Protein AF-A0A920BPS7-F1 (afdb_monomer_lite)

Foldseek 3Di:
DDQPDDPLVVVLVVQVVVQVPPPPDDPVVQVVCQVVQAVVQQVVQVVCCVVPVDHDPPDGGGDHDDGRNRVSVVCSVVVVVVCVVVSDD

Secondary structure (DSSP, 8-state):
-------HHHHHHHHHHHHGGG----HHHHHHHHHHHHHHHHHHHHHHHHHH----SS-S-------HHHHHHHHHHHHHHHHTTTS--

Sequence (89 aa):
MADTSVDWELARQVATKIGDRNSAVSSYHYATLSPDFERFTAQAEELVAETTGLVSQMGNARGRVADRPMWIDANIDSFQRLLKPLSKN

pLDDT: mean 86.65, std 13.64, range [43.84, 98.56]

Structure (mmCIF, N/CA/C/O backbone):
data_AF-A0A920BPS7-F1
#
_entry.id   AF-A0A920BPS7-F1
#
loop_
_atom_site.group_PDB
_atom_site.id
_atom_site.type_symbol
_atom_site.label_atom_id
_atom_site.label_alt_id
_atom_site.label_comp_id
_atom_site.label_asym_id
_atom_site.label_entity_id
_atom_site.label_seq_id
_atom_site.pdbx_PDB_ins_code
_atom_site.Cartn_x
_atom_site.Cartn_y
_atom_site.Cartn_z
_atom_site.occupancy
_atom_site.B_iso_or_equiv
_atom_site.auth_seq_id
_atom_site.auth_comp_id
_atom_site.auth_asym_id
_atom_site.auth_atom_id
_atom_site.pdbx_PDB_model_num
ATOM 1 N N . MET A 1 1 ? 5.390 7.387 -36.703 1.00 43.84 1 MET A N 1
ATOM 2 C CA . MET A 1 1 ? 5.180 7.709 -35.276 1.00 43.84 1 MET A CA 1
ATOM 3 C C . MET A 1 1 ? 5.776 6.555 -34.498 1.00 43.84 1 MET A C 1
ATOM 5 O O . MET A 1 1 ? 5.434 5.426 -34.821 1.00 43.84 1 MET A O 1
ATOM 9 N N . ALA A 1 2 ? 6.758 6.810 -33.630 1.00 47.06 2 ALA A N 1
ATOM 10 C CA . ALA A 1 2 ? 7.391 5.743 -32.859 1.00 47.06 2 ALA A CA 1
ATOM 11 C C . ALA A 1 2 ? 6.344 5.119 -31.932 1.00 47.06 2 ALA A C 1
ATOM 13 O O . ALA A 1 2 ? 5.577 5.854 -31.311 1.00 47.06 2 ALA A O 1
ATOM 14 N N . ASP A 1 3 ? 6.292 3.792 -31.887 1.00 55.94 3 ASP A N 1
ATOM 15 C CA . ASP A 1 3 ? 5.508 3.079 -30.889 1.00 55.94 3 ASP A CA 1
ATOM 16 C C . ASP A 1 3 ? 6.055 3.460 -29.505 1.00 55.94 3 ASP A C 1
ATOM 18 O O . ASP A 1 3 ? 7.202 3.159 -29.179 1.00 55.94 3 ASP A O 1
ATOM 22 N N . THR A 1 4 ? 5.277 4.220 -28.734 1.00 60.34 4 THR A N 1
ATOM 23 C CA . THR A 1 4 ? 5.617 4.657 -27.371 1.00 60.34 4 THR A CA 1
ATOM 24 C C . THR A 1 4 ? 5.245 3.602 -26.329 1.00 60.34 4 THR A C 1
ATOM 26 O O . THR A 1 4 ? 5.171 3.906 -25.135 1.00 60.34 4 THR A O 1
ATOM 29 N N . SER A 1 5 ? 4.992 2.357 -26.752 1.00 78.00 5 SER A N 1
ATOM 30 C CA . SER A 1 5 ? 4.751 1.254 -25.835 1.00 78.00 5 SER A CA 1
ATOM 31 C C . SER A 1 5 ? 5.990 1.004 -24.964 1.00 78.00 5 SER A C 1
ATOM 33 O O . SER A 1 5 ? 7.105 0.778 -25.426 1.00 78.00 5 SER A O 1
ATOM 35 N N . VAL A 1 6 ? 5.803 1.128 -23.651 1.00 88.00 6 VAL A N 1
ATOM 36 C CA . VAL A 1 6 ? 6.830 0.798 -22.659 1.00 88.00 6 VAL A CA 1
ATOM 37 C C . VAL A 1 6 ? 6.972 -0.723 -22.596 1.00 88.00 6 VAL A C 1
ATOM 39 O O . VAL A 1 6 ? 5.973 -1.421 -22.409 1.00 88.00 6 VAL A O 1
ATOM 42 N N . ASP A 1 7 ? 8.202 -1.233 -22.691 1.00 92.75 7 ASP A N 1
ATOM 43 C CA . ASP A 1 7 ? 8.516 -2.623 -22.344 1.00 92.75 7 ASP A CA 1
ATOM 44 C C . ASP A 1 7 ? 8.502 -2.779 -20.815 1.00 92.75 7 ASP A C 1
ATOM 46 O O . ASP A 1 7 ? 9.455 -2.429 -20.110 1.00 92.75 7 ASP A O 1
ATOM 50 N N . TRP A 1 8 ? 7.374 -3.265 -20.298 1.00 93.38 8 TRP A N 1
ATOM 51 C CA . TRP A 1 8 ? 7.139 -3.398 -18.861 1.00 93.38 8 TRP A CA 1
ATOM 52 C C . TRP A 1 8 ? 7.942 -4.522 -18.210 1.00 93.38 8 TRP A C 1
ATOM 54 O O . TRP A 1 8 ? 8.246 -4.424 -17.023 1.00 93.38 8 TRP A O 1
ATOM 64 N N . GLU A 1 9 ? 8.341 -5.547 -18.963 1.00 94.94 9 GLU A N 1
ATOM 65 C CA . GLU A 1 9 ? 9.184 -6.612 -18.420 1.00 94.94 9 GLU A CA 1
ATOM 66 C C . GLU A 1 9 ? 10.625 -6.119 -18.262 1.00 94.94 9 GLU A C 1
ATOM 68 O O . GLU A 1 9 ? 11.232 -6.302 -17.204 1.00 94.94 9 GLU A O 1
ATOM 73 N N . LEU A 1 10 ? 11.149 -5.385 -19.250 1.00 95.81 10 LEU A N 1
ATOM 74 C CA . LEU A 1 10 ? 12.439 -4.711 -19.110 1.00 95.81 10 LEU A CA 1
ATOM 75 C C . LEU A 1 10 ? 12.412 -3.684 -17.969 1.00 95.81 10 LEU A C 1
ATOM 77 O O . LEU A 1 10 ? 13.350 -3.621 -17.168 1.00 95.81 10 LEU A O 1
ATOM 81 N N . ALA A 1 11 ? 11.334 -2.903 -17.854 1.00 95.25 11 ALA A N 1
ATOM 82 C CA . ALA A 1 11 ? 11.163 -1.951 -16.760 1.00 95.25 11 ALA A CA 1
ATOM 83 C C . ALA A 1 11 ? 11.195 -2.646 -15.388 1.00 95.25 11 ALA A C 1
ATOM 85 O O . ALA A 1 11 ? 11.887 -2.166 -14.486 1.00 95.25 11 ALA A O 1
ATOM 86 N N . ARG A 1 12 ? 10.524 -3.800 -15.245 1.00 96.00 12 ARG A N 1
ATOM 87 C CA . ARG A 1 12 ? 10.558 -4.625 -14.029 1.00 96.00 12 ARG A CA 1
ATOM 88 C C . ARG A 1 12 ? 11.980 -5.047 -13.681 1.00 96.00 12 ARG A C 1
ATOM 90 O O . ARG A 1 12 ? 12.448 -4.785 -12.578 1.00 96.00 12 ARG A O 1
ATOM 97 N N . GLN A 1 13 ? 12.696 -5.632 -14.641 1.00 95.81 13 GLN A N 1
ATOM 98 C CA . GLN A 1 13 ? 14.063 -6.125 -14.444 1.00 95.81 13 GLN A CA 1
ATOM 99 C C . GLN A 1 13 ? 15.032 -5.009 -14.041 1.00 95.81 13 GLN A C 1
ATOM 101 O O . GLN A 1 13 ? 15.857 -5.186 -13.139 1.00 95.81 13 GLN A O 1
ATOM 106 N N . VAL A 1 14 ? 14.930 -3.842 -14.685 1.00 95.81 14 VAL A N 1
ATOM 107 C CA . VAL A 1 14 ? 15.744 -2.667 -14.352 1.00 95.81 14 VAL A CA 1
ATOM 108 C C . VAL A 1 14 ? 15.402 -2.152 -12.955 1.00 95.81 14 VAL A C 1
ATOM 110 O O . VAL A 1 14 ? 16.319 -1.901 -12.169 1.00 95.81 14 VAL A O 1
ATOM 113 N N . ALA A 1 15 ? 14.115 -2.036 -12.619 1.00 94.19 15 ALA A N 1
ATOM 114 C CA . ALA A 1 15 ? 13.668 -1.586 -11.306 1.00 94.19 15 ALA A CA 1
ATOM 115 C C . ALA A 1 15 ? 14.167 -2.515 -10.191 1.00 94.19 15 ALA A C 1
ATOM 117 O O . ALA A 1 15 ? 14.754 -2.026 -9.227 1.00 94.19 15 ALA A O 1
ATOM 118 N N . THR A 1 16 ? 14.024 -3.837 -10.342 1.00 93.25 16 THR A N 1
ATOM 119 C CA . THR A 1 16 ? 14.500 -4.824 -9.358 1.00 93.25 16 THR A CA 1
ATOM 120 C C . THR A 1 16 ? 16.014 -4.731 -9.196 1.00 93.25 16 THR A C 1
ATOM 122 O O . THR A 1 16 ? 16.519 -4.541 -8.090 1.00 93.25 16 THR A O 1
ATOM 125 N N . LYS A 1 17 ? 16.756 -4.718 -10.312 1.00 91.69 17 LYS A N 1
ATOM 126 C CA . LYS A 1 17 ? 18.222 -4.607 -10.295 1.00 91.69 17 LYS A CA 1
ATOM 127 C C . LYS A 1 17 ? 18.718 -3.319 -9.643 1.00 91.69 17 LYS A C 1
ATOM 129 O O . LYS A 1 17 ? 19.819 -3.310 -9.100 1.00 91.69 17 LYS A O 1
ATOM 134 N N . ILE A 1 18 ? 17.987 -2.211 -9.754 1.00 91.62 18 ILE A N 1
ATOM 135 C CA . ILE A 1 18 ? 18.343 -0.949 -9.091 1.00 91.62 18 ILE A CA 1
ATOM 136 C C . ILE A 1 18 ? 17.931 -0.983 -7.616 1.00 91.62 18 ILE A C 1
ATOM 138 O O . ILE A 1 18 ? 18.717 -0.564 -6.766 1.00 91.62 18 ILE A O 1
ATOM 142 N N . GLY A 1 19 ? 16.745 -1.510 -7.307 1.00 85.88 19 GLY A N 1
ATOM 143 C CA . GLY A 1 19 ? 16.223 -1.635 -5.948 1.00 85.88 19 GLY A CA 1
ATOM 144 C C . GLY A 1 19 ? 17.119 -2.477 -5.038 1.00 85.88 19 GLY A C 1
ATOM 145 O O . GLY A 1 19 ? 17.347 -2.109 -3.882 1.00 85.88 19 GLY A O 1
ATOM 146 N N . ASP A 1 20 ? 17.711 -3.540 -5.572 1.00 81.69 20 ASP A N 1
ATOM 147 C CA . ASP A 1 20 ? 18.507 -4.487 -4.785 1.00 81.69 20 ASP A CA 1
ATOM 148 C C . ASP A 1 20 ? 19.913 -3.994 -4.434 1.00 81.69 20 ASP A C 1
ATOM 150 O O . ASP A 1 20 ? 20.493 -4.455 -3.450 1.00 81.69 20 ASP A O 1
ATOM 154 N N . ARG A 1 21 ? 20.453 -3.013 -5.174 1.00 76.31 21 ARG A N 1
ATOM 155 C CA . ARG A 1 21 ? 21.844 -2.528 -5.020 1.00 76.31 21 ARG A CA 1
ATOM 156 C C . ARG A 1 21 ? 22.184 -2.005 -3.624 1.00 76.31 21 ARG A C 1
ATOM 158 O O . ARG A 1 21 ? 23.358 -1.964 -3.283 1.00 76.31 21 ARG A O 1
ATOM 165 N N . ASN A 1 22 ? 21.182 -1.620 -2.833 1.00 63.91 22 ASN A N 1
ATOM 166 C CA . ASN A 1 22 ? 21.340 -1.089 -1.476 1.00 63.91 22 ASN A CA 1
ATOM 167 C C . ASN A 1 22 ? 20.466 -1.841 -0.453 1.00 63.91 22 ASN A C 1
ATOM 169 O O . ASN A 1 22 ? 19.934 -1.229 0.481 1.00 63.91 22 ASN A O 1
ATOM 173 N N . SER A 1 23 ? 20.222 -3.142 -0.646 1.00 63.47 23 SER A N 1
ATOM 174 C CA . SER A 1 23 ? 19.476 -3.950 0.327 1.00 63.47 23 SER A CA 1
ATOM 175 C C . SER A 1 23 ? 20.356 -4.282 1.546 1.00 63.47 23 SER A C 1
ATOM 177 O O . SER A 1 23 ? 20.980 -5.327 1.654 1.00 63.47 23 SER A O 1
ATOM 179 N N . ALA A 1 24 ? 20.433 -3.345 2.493 1.00 59.25 24 ALA A N 1
ATOM 180 C CA . ALA A 1 24 ? 21.074 -3.569 3.794 1.00 59.25 24 ALA A CA 1
ATOM 181 C C . ALA A 1 24 ? 20.112 -4.186 4.832 1.00 59.25 24 ALA A C 1
ATOM 183 O O . ALA A 1 24 ? 20.485 -4.388 5.986 1.00 59.25 24 ALA A O 1
ATOM 184 N N . VAL A 1 25 ? 18.856 -4.448 4.455 1.00 59.56 25 VAL A N 1
ATOM 185 C CA . VAL A 1 25 ? 17.830 -4.933 5.383 1.00 59.56 25 VAL A CA 1
ATOM 186 C C . VAL A 1 25 ? 17.892 -6.455 5.438 1.00 59.56 25 VAL A C 1
ATOM 188 O O . VAL A 1 25 ? 17.504 -7.139 4.496 1.00 59.56 25 VAL A O 1
ATOM 191 N N . SER A 1 26 ? 18.407 -6.979 6.551 1.00 60.47 26 SER A N 1
ATOM 192 C CA . SER A 1 26 ? 18.418 -8.414 6.840 1.00 60.47 26 SER A CA 1
ATOM 193 C C . SER A 1 26 ? 16.995 -8.978 6.875 1.00 60.47 26 SER A C 1
ATOM 195 O O . SER A 1 26 ? 16.102 -8.382 7.482 1.00 60.47 26 SER A O 1
ATOM 197 N N . SER A 1 27 ? 16.801 -10.166 6.297 1.00 62.06 27 SER A N 1
ATOM 198 C CA . SER A 1 27 ? 15.556 -10.950 6.360 1.00 62.06 27 SER A CA 1
ATOM 199 C C . SER A 1 27 ? 15.046 -11.158 7.794 1.00 62.06 27 SER A C 1
ATOM 201 O O . SER A 1 27 ? 13.842 -11.276 8.017 1.00 62.06 27 SER A O 1
ATOM 203 N N . TYR A 1 28 ? 15.946 -11.119 8.780 1.00 57.00 28 TYR A N 1
ATOM 204 C CA . TYR A 1 28 ? 15.622 -11.153 10.204 1.00 57.00 28 TYR A CA 1
ATOM 205 C C . TYR A 1 28 ? 14.686 -10.011 10.643 1.00 57.00 28 TYR A C 1
ATOM 207 O O . TYR A 1 28 ? 13.761 -10.244 11.416 1.00 57.00 28 TYR A O 1
ATOM 215 N N . HIS A 1 29 ? 14.858 -8.798 10.104 1.00 68.19 29 HIS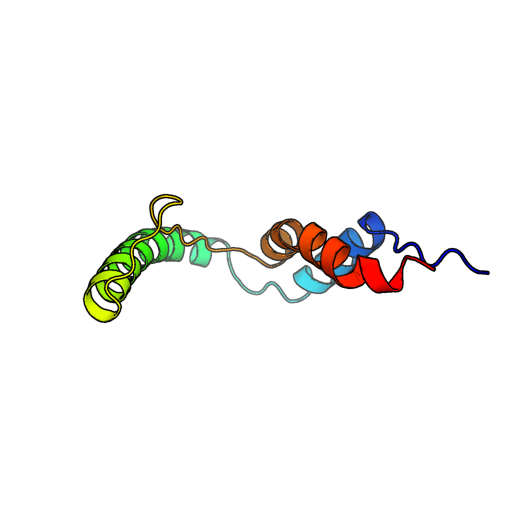 A N 1
ATOM 216 C CA . HIS A 1 29 ? 13.997 -7.655 10.437 1.00 68.19 29 HIS A CA 1
ATOM 217 C C . HIS A 1 29 ? 12.569 -7.813 9.901 1.00 68.19 29 HIS A C 1
ATOM 219 O O . HIS A 1 29 ? 11.624 -7.298 10.492 1.00 68.19 29 HIS A O 1
ATOM 225 N N . TYR A 1 30 ? 12.391 -8.545 8.801 1.00 70.00 30 TYR A N 1
ATOM 226 C CA . TYR A 1 30 ? 11.072 -8.789 8.220 1.00 70.00 30 TYR A CA 1
ATOM 227 C C . TYR A 1 30 ? 10.219 -9.682 9.130 1.00 70.00 30 TYR A C 1
ATOM 229 O O . TYR A 1 30 ? 9.065 -9.365 9.420 1.00 70.00 30 TYR A O 1
ATOM 237 N N . ALA A 1 31 ? 10.805 -10.780 9.621 1.00 74.12 31 ALA A N 1
ATOM 238 C CA . ALA A 1 31 ? 10.114 -11.740 10.478 1.00 74.12 31 ALA A CA 1
ATOM 239 C C . ALA A 1 31 ? 9.653 -11.112 11.802 1.00 74.12 31 ALA A C 1
ATOM 241 O O . ALA A 1 31 ? 8.583 -11.451 12.299 1.00 74.12 31 ALA A O 1
ATOM 242 N N . THR A 1 32 ? 10.423 -10.165 12.342 1.00 82.19 32 THR A N 1
ATOM 243 C CA . THR A 1 32 ? 10.042 -9.440 13.560 1.00 82.19 32 THR A CA 1
ATOM 244 C C . THR A 1 32 ? 8.950 -8.398 13.322 1.00 82.19 32 THR A C 1
ATOM 246 O O . THR A 1 32 ? 8.165 -8.147 14.225 1.00 82.19 32 THR A O 1
ATOM 249 N N . LEU A 1 33 ? 8.872 -7.803 12.125 1.00 87.94 33 LEU A N 1
ATOM 250 C CA . LEU A 1 33 ? 7.892 -6.752 11.821 1.00 87.94 33 LEU A CA 1
ATOM 251 C C . LEU A 1 33 ? 6.521 -7.301 11.416 1.00 87.94 33 LEU A C 1
ATOM 253 O O . LEU A 1 33 ? 5.514 -6.634 11.633 1.00 87.94 33 LEU A O 1
ATOM 257 N N . SER A 1 34 ? 6.452 -8.497 10.826 1.00 89.06 34 SER A N 1
ATOM 258 C CA . SER A 1 34 ? 5.177 -9.043 10.339 1.00 89.06 34 SER A CA 1
ATOM 259 C C . SER A 1 34 ? 4.097 -9.165 11.432 1.00 89.06 34 SER A C 1
ATOM 261 O O . SER A 1 34 ? 2.974 -8.732 11.165 1.00 89.06 34 SER A O 1
ATOM 263 N N . PRO A 1 35 ? 4.387 -9.680 12.647 1.00 91.12 35 PRO A N 1
ATOM 264 C CA . PRO A 1 35 ? 3.392 -9.745 13.723 1.00 91.12 35 PRO A CA 1
ATOM 265 C C . PRO A 1 35 ? 2.926 -8.362 14.194 1.00 91.12 35 PRO A C 1
ATOM 267 O O . PRO A 1 35 ? 1.744 -8.165 14.474 1.00 91.12 35 PRO A O 1
ATOM 270 N N . ASP A 1 36 ? 3.836 -7.384 14.238 1.00 93.12 36 ASP A N 1
ATOM 271 C CA . ASP A 1 36 ? 3.499 -6.008 14.609 1.00 93.12 36 ASP A CA 1
ATOM 272 C C . ASP A 1 36 ? 2.571 -5.369 13.571 1.00 93.12 36 ASP A C 1
ATOM 274 O O . ASP A 1 36 ? 1.590 -4.722 13.934 1.00 93.12 36 ASP A O 1
ATOM 278 N N . PHE A 1 37 ? 2.823 -5.588 12.277 1.00 93.56 37 PHE A N 1
ATOM 279 C CA . PHE A 1 37 ? 1.940 -5.106 11.214 1.00 93.56 37 PHE A CA 1
ATOM 280 C C . PHE A 1 37 ? 0.553 -5.744 11.279 1.00 93.56 37 PHE A C 1
ATOM 282 O O . PHE A 1 37 ? -0.433 -5.040 11.070 1.00 93.56 37 PHE A O 1
ATOM 289 N N . GLU A 1 38 ? 0.448 -7.036 11.586 1.00 92.62 38 GLU A N 1
ATOM 290 C CA . GLU A 1 38 ? -0.847 -7.695 11.779 1.00 92.62 38 GLU A CA 1
ATOM 291 C C . GLU A 1 38 ? -1.620 -7.059 12.942 1.00 92.62 38 GLU A C 1
ATOM 293 O O . GLU A 1 38 ? -2.751 -6.602 12.761 1.00 92.62 38 GLU A O 1
ATOM 298 N N . ARG A 1 39 ? -0.975 -6.932 14.108 1.00 94.38 39 ARG A N 1
ATOM 299 C CA . ARG A 1 39 ? -1.580 -6.349 15.311 1.00 94.38 39 ARG A CA 1
ATOM 300 C C . ARG A 1 39 ? -1.994 -4.894 15.108 1.00 94.38 39 ARG A C 1
ATOM 302 O O . ARG A 1 39 ? -3.132 -4.524 15.393 1.00 94.38 39 ARG A O 1
ATOM 309 N N . PHE A 1 40 ? -1.069 -4.052 14.658 1.00 96.56 40 PHE A N 1
ATOM 310 C CA . PHE A 1 40 ? -1.305 -2.613 14.601 1.00 96.56 40 PHE A CA 1
ATOM 311 C C . PHE A 1 40 ? -2.180 -2.203 13.419 1.00 96.56 40 PHE A C 1
ATOM 313 O O . PHE A 1 40 ? -2.843 -1.175 13.513 1.00 96.56 40 PHE A O 1
ATOM 320 N N . THR A 1 41 ? -2.263 -3.002 12.347 1.00 96.94 41 THR A N 1
ATOM 321 C CA . THR A 1 41 ? -3.234 -2.731 11.274 1.00 96.94 41 THR A CA 1
ATOM 322 C C . THR A 1 41 ? -4.668 -2.930 11.761 1.00 96.94 41 THR A C 1
ATOM 324 O O . THR A 1 41 ? -5.509 -2.079 11.490 1.00 96.94 41 THR A O 1
ATOM 327 N N . ALA A 1 42 ? -4.940 -4.004 12.511 1.00 96.31 42 ALA A N 1
ATOM 328 C CA . ALA A 1 42 ? -6.266 -4.236 13.083 1.00 96.31 42 ALA A CA 1
ATOM 329 C C . ALA A 1 42 ? -6.655 -3.118 14.066 1.00 96.31 42 ALA A C 1
ATOM 331 O O . ALA A 1 42 ? -7.731 -2.539 13.958 1.00 96.31 42 ALA A O 1
ATOM 332 N N . GLN A 1 43 ? -5.731 -2.737 14.956 1.00 97.88 43 GLN A N 1
ATOM 333 C CA . GLN A 1 43 ? -5.956 -1.628 15.887 1.00 97.88 43 GLN A CA 1
ATOM 334 C C . GLN A 1 43 ? -6.194 -0.295 15.156 1.00 97.88 43 GLN A C 1
ATOM 336 O O . GLN A 1 43 ? -7.051 0.491 15.552 1.00 97.88 43 GLN A O 1
ATOM 341 N N . ALA A 1 44 ? -5.441 -0.018 14.089 1.00 97.81 44 ALA A N 1
ATOM 342 C CA . ALA A 1 44 ? -5.626 1.197 13.304 1.00 97.81 44 ALA A CA 1
ATOM 343 C C . ALA A 1 44 ? -6.988 1.224 12.595 1.00 97.81 44 ALA A C 1
ATOM 345 O O . ALA A 1 44 ? -7.612 2.280 12.544 1.00 97.81 44 ALA A O 1
ATOM 346 N N . GLU A 1 45 ? -7.463 0.089 12.075 1.00 97.75 45 GLU A N 1
ATOM 347 C CA . GLU A 1 45 ? -8.791 -0.015 11.461 1.00 97.75 45 GLU A CA 1
ATOM 348 C C . GLU A 1 45 ? -9.905 0.338 12.457 1.00 97.75 45 GLU A C 1
ATOM 350 O O . GLU A 1 45 ? -10.766 1.156 12.132 1.00 97.75 45 GLU A 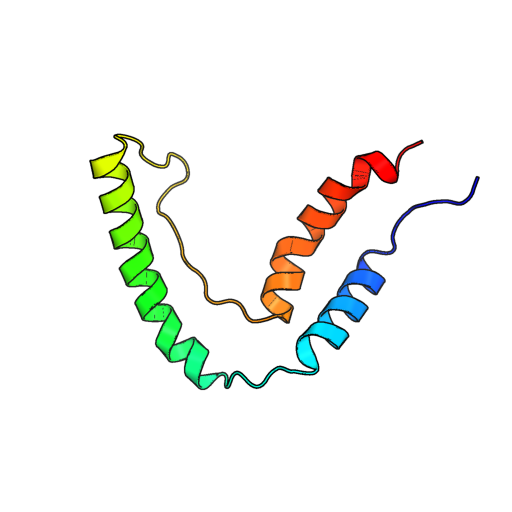O 1
ATOM 355 N N . GLU A 1 46 ? -9.844 -0.195 13.682 1.00 97.62 46 GLU A N 1
ATOM 356 C CA . GLU A 1 46 ? -10.796 0.129 14.754 1.00 97.62 46 GLU A CA 1
ATOM 357 C C . GLU A 1 46 ? -10.779 1.625 15.094 1.00 97.62 46 GLU A C 1
ATOM 359 O O . GLU A 1 46 ? -11.820 2.281 15.071 1.00 97.62 46 GLU A O 1
ATOM 364 N N . LEU A 1 47 ? -9.593 2.199 15.316 1.00 98.50 47 LEU A N 1
ATOM 365 C CA . LEU A 1 47 ? -9.449 3.618 15.658 1.00 98.50 47 LEU A CA 1
ATOM 366 C C . LEU A 1 47 ? -9.944 4.548 14.541 1.00 98.50 47 LEU A C 1
ATOM 368 O O . LEU A 1 47 ? -10.556 5.587 14.810 1.00 98.50 47 LEU A O 1
ATOM 372 N N . VAL A 1 48 ? -9.692 4.192 13.277 1.00 97.94 48 VAL A N 1
ATOM 373 C CA . VAL A 1 48 ? -10.202 4.941 12.121 1.00 97.94 48 VAL A CA 1
ATOM 374 C C . VAL A 1 48 ? -11.725 4.865 12.077 1.00 97.94 48 VAL A C 1
ATOM 376 O O . VAL A 1 48 ? -12.365 5.898 11.866 1.00 97.94 48 VAL A O 1
ATOM 379 N N . ALA A 1 49 ? -12.312 3.693 12.315 1.00 98.00 49 ALA A N 1
ATOM 380 C CA . ALA A 1 49 ? -13.760 3.526 12.337 1.00 98.00 49 ALA A CA 1
ATOM 381 C C . ALA A 1 49 ? -14.417 4.328 13.467 1.00 98.00 49 ALA A C 1
ATOM 383 O O . ALA A 1 49 ? -15.382 5.048 13.216 1.00 98.00 49 ALA A O 1
ATOM 384 N N . GLU A 1 50 ? -13.865 4.284 14.680 1.00 98.44 50 GLU A N 1
ATOM 385 C CA . GLU A 1 50 ? -14.353 5.067 15.823 1.00 98.44 50 GLU A CA 1
ATOM 3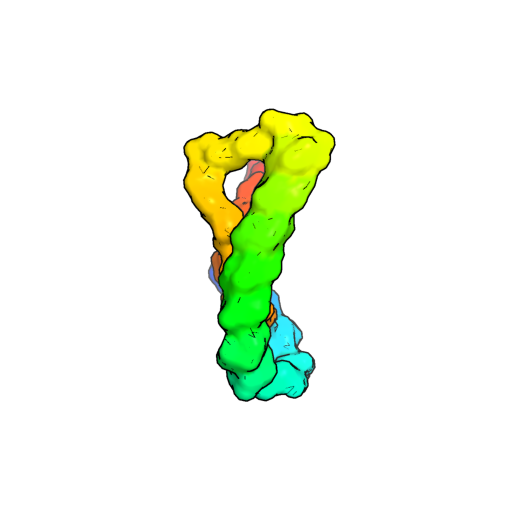86 C C . GLU A 1 50 ? -14.290 6.575 15.557 1.00 98.44 50 GLU A C 1
ATOM 388 O O . GLU A 1 50 ? -15.226 7.310 15.869 1.00 98.44 50 GLU A O 1
ATOM 393 N N . THR A 1 51 ? -13.201 7.039 14.941 1.00 98.56 51 THR A N 1
ATOM 394 C CA . THR A 1 51 ? -12.975 8.470 14.695 1.00 98.56 51 THR A CA 1
ATOM 395 C C . THR A 1 51 ? -13.822 9.003 13.541 1.00 98.56 51 THR A C 1
ATOM 397 O O . THR A 1 51 ? -14.304 10.133 13.589 1.00 98.56 51 THR A O 1
ATOM 400 N N . THR A 1 52 ? -13.967 8.223 12.468 1.00 98.12 52 THR A N 1
ATOM 401 C CA . THR A 1 52 ? -14.579 8.692 11.212 1.00 98.12 52 THR A CA 1
ATOM 402 C C . THR A 1 52 ? -16.022 8.232 11.027 1.00 98.12 52 THR A C 1
ATOM 404 O O . THR A 1 52 ? -16.732 8.785 10.189 1.00 98.12 52 THR A O 1
ATOM 407 N N . GLY A 1 53 ? -16.456 7.207 11.763 1.00 97.94 53 GLY A N 1
ATOM 408 C CA . GLY A 1 53 ? -17.708 6.491 11.517 1.00 97.94 53 GLY A CA 1
ATOM 409 C C . GLY A 1 53 ? -17.702 5.646 10.235 1.00 97.94 53 GLY A C 1
ATOM 410 O O . GLY A 1 53 ? -18.747 5.117 9.857 1.00 97.94 53 GLY A O 1
ATOM 411 N N . LEU A 1 54 ? -16.564 5.528 9.539 1.00 97.19 54 LEU A N 1
ATOM 412 C CA . LEU A 1 54 ? -16.440 4.783 8.287 1.00 97.19 54 LEU A CA 1
ATOM 413 C C . LEU A 1 54 ? -15.888 3.380 8.540 1.00 97.19 54 LEU A C 1
ATOM 415 O O . LEU A 1 54 ? -14.865 3.215 9.198 1.00 97.19 54 LEU A O 1
ATOM 419 N N . VAL A 1 55 ? -16.528 2.373 7.943 1.00 95.94 55 VAL A N 1
ATOM 420 C CA . VAL A 1 55 ? -16.077 0.974 7.977 1.00 95.94 55 VAL A CA 1
ATOM 421 C C . VAL A 1 55 ? -15.831 0.447 6.567 1.00 95.94 55 VAL A C 1
ATOM 423 O O . VAL A 1 55 ? -16.581 0.752 5.632 1.00 95.94 55 VAL A O 1
ATOM 426 N N . SER A 1 56 ? -14.772 -0.348 6.406 1.00 93.44 56 SER A N 1
ATOM 427 C CA . SER A 1 56 ? -14.437 -0.986 5.132 1.00 93.44 56 SER A CA 1
ATOM 428 C C . SER A 1 56 ? -15.522 -1.984 4.721 1.00 93.44 56 SER A C 1
ATOM 430 O O . SER A 1 56 ? -15.882 -2.879 5.480 1.00 93.44 56 SER A O 1
ATOM 432 N N . GLN A 1 57 ? -15.999 -1.879 3.480 1.00 95.69 57 GLN A N 1
ATOM 433 C CA . GLN A 1 57 ? -16.872 -2.890 2.860 1.00 95.69 57 GLN A CA 1
ATOM 434 C C . GLN A 1 57 ? -16.074 -3.993 2.144 1.00 95.69 57 GLN A C 1
ATOM 436 O O . GLN A 1 57 ? -16.646 -4.955 1.641 1.00 95.69 57 GLN A O 1
ATOM 441 N N . MET A 1 58 ? -14.745 -3.861 2.089 1.00 93.31 58 MET A N 1
ATOM 442 C CA . MET A 1 58 ? -13.842 -4.777 1.381 1.00 93.31 58 MET A CA 1
ATOM 443 C C . MET A 1 58 ? -13.193 -5.808 2.321 1.00 93.31 58 MET A C 1
ATOM 445 O O . MET A 1 58 ? -12.257 -6.509 1.931 1.00 93.31 58 MET A O 1
ATOM 449 N N . GLY A 1 59 ? -13.702 -5.904 3.554 1.00 92.81 59 GLY A N 1
ATOM 450 C CA . GLY A 1 59 ? -13.138 -6.700 4.641 1.00 92.81 59 GLY A CA 1
ATOM 451 C C . GLY A 1 59 ? -12.020 -5.977 5.392 1.00 92.81 59 GLY A C 1
ATOM 452 O O . GLY A 1 59 ? -11.714 -4.817 5.100 1.00 92.81 59 GLY A O 1
ATOM 453 N N . ASN A 1 60 ? -11.430 -6.696 6.347 1.00 94.44 60 ASN A N 1
ATOM 454 C CA . ASN A 1 60 ? -10.447 -6.159 7.285 1.00 94.44 60 ASN A CA 1
ATOM 455 C C . ASN A 1 60 ? -9.190 -5.638 6.580 1.00 94.44 60 ASN A C 1
ATOM 457 O O . ASN A 1 60 ? -8.709 -6.223 5.596 1.00 94.44 60 ASN A O 1
ATOM 461 N N . ALA A 1 61 ? -8.613 -4.588 7.149 1.00 94.81 61 ALA A N 1
ATOM 462 C CA . ALA A 1 61 ? -7.340 -4.034 6.738 1.00 94.81 61 ALA A CA 1
ATOM 463 C C . ALA A 1 61 ? -6.209 -5.057 6.939 1.00 94.81 61 ALA A C 1
ATOM 465 O O . ALA A 1 61 ? -6.155 -5.798 7.921 1.00 94.81 61 ALA A O 1
ATOM 466 N N . ARG A 1 62 ? -5.279 -5.109 5.978 1.00 92.75 62 ARG A N 1
ATOM 467 C CA . ARG A 1 62 ? -4.130 -6.025 6.007 1.00 92.75 62 ARG A CA 1
ATOM 468 C C . ARG A 1 62 ? -2.842 -5.272 5.719 1.00 92.75 62 ARG A C 1
ATOM 470 O O . ARG A 1 62 ? -2.610 -4.854 4.585 1.00 92.75 62 ARG A O 1
ATOM 477 N N . GLY A 1 63 ? -1.994 -5.150 6.732 1.00 91.12 63 GLY A N 1
ATOM 478 C CA . GLY A 1 63 ? -0.626 -4.679 6.582 1.00 91.12 63 GLY A CA 1
ATOM 479 C C . GLY A 1 63 ? 0.258 -5.789 6.024 1.00 91.12 63 GLY A C 1
ATOM 480 O O . GLY A 1 63 ? 0.102 -6.957 6.374 1.00 91.12 63 GLY A O 1
ATOM 481 N N . ARG A 1 64 ? 1.192 -5.435 5.142 1.00 88.12 64 ARG A N 1
ATOM 482 C CA . ARG A 1 64 ? 2.256 -6.335 4.690 1.00 88.12 64 ARG A CA 1
ATOM 483 C C . ARG A 1 64 ? 3.577 -5.598 4.766 1.00 88.12 64 ARG A C 1
ATOM 485 O O . ARG A 1 64 ? 3.668 -4.449 4.339 1.00 88.12 64 ARG A O 1
ATOM 492 N N . VAL A 1 65 ? 4.596 -6.279 5.265 1.00 88.75 65 VAL A N 1
ATOM 493 C CA . VAL A 1 65 ? 5.975 -5.840 5.080 1.00 88.75 65 VAL A CA 1
ATOM 494 C C . VAL A 1 65 ? 6.358 -6.222 3.648 1.00 88.75 65 VAL A C 1
ATOM 496 O O . VAL A 1 65 ? 5.991 -7.293 3.175 1.00 88.75 65 VAL A O 1
ATOM 499 N N . ALA A 1 66 ? 7.029 -5.341 2.916 1.00 86.81 66 ALA A N 1
ATOM 500 C CA . ALA A 1 66 ? 7.495 -5.624 1.563 1.00 86.81 66 ALA A CA 1
ATOM 501 C C . ALA A 1 66 ? 8.929 -5.127 1.427 1.00 86.81 66 ALA A C 1
ATOM 503 O O . ALA A 1 66 ? 9.238 -4.001 1.825 1.00 86.81 66 ALA A O 1
ATOM 504 N N . ASP A 1 67 ? 9.800 -5.966 0.876 1.00 85.44 67 ASP A N 1
ATOM 505 C CA . ASP A 1 67 ? 11.094 -5.503 0.396 1.00 85.44 67 ASP A CA 1
ATOM 506 C C . ASP A 1 67 ? 10.936 -4.774 -0.952 1.00 85.44 67 ASP A C 1
ATOM 508 O O . ASP A 1 67 ? 9.829 -4.560 -1.461 1.00 85.44 67 ASP A O 1
ATOM 512 N N . ARG A 1 68 ? 12.057 -4.329 -1.524 1.00 88.19 68 ARG A N 1
ATOM 513 C CA . ARG A 1 68 ? 12.036 -3.567 -2.776 1.00 88.19 68 ARG A CA 1
ATOM 514 C C . ARG A 1 68 ? 11.524 -4.400 -3.959 1.00 88.19 68 ARG A C 1
ATOM 516 O O . ARG A 1 68 ? 10.629 -3.894 -4.636 1.00 88.19 68 ARG A O 1
ATOM 523 N N . PRO A 1 69 ? 12.008 -5.631 -4.209 1.00 89.75 69 PRO A N 1
ATOM 524 C CA . PRO A 1 69 ? 11.434 -6.500 -5.237 1.00 89.75 69 PRO A CA 1
ATOM 525 C C . PRO A 1 69 ? 9.930 -6.730 -5.074 1.00 89.75 69 PRO A C 1
ATOM 527 O O . PRO A 1 69 ? 9.177 -6.503 -6.018 1.00 89.75 69 PRO A O 1
ATOM 530 N N . MET A 1 70 ? 9.475 -7.085 -3.868 1.00 90.06 70 MET A N 1
ATOM 531 C CA . MET A 1 70 ? 8.055 -7.305 -3.587 1.00 90.06 70 MET A CA 1
ATOM 532 C C . MET A 1 70 ? 7.222 -6.054 -3.867 1.00 90.06 70 MET A C 1
ATOM 534 O O . MET A 1 70 ? 6.132 -6.147 -4.431 1.00 90.06 70 MET A O 1
ATOM 538 N N . TRP A 1 71 ? 7.719 -4.873 -3.486 1.00 91.44 71 TRP A N 1
ATOM 539 C CA . TRP A 1 71 ? 7.029 -3.614 -3.752 1.00 91.44 71 TRP A CA 1
ATOM 540 C C . TRP A 1 71 ? 6.940 -3.313 -5.253 1.0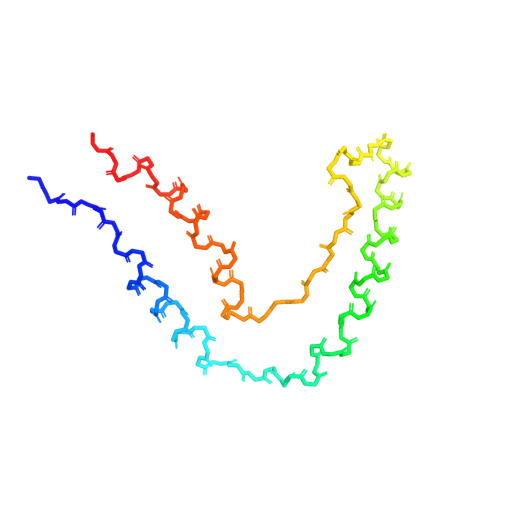0 91.44 71 TRP A C 1
ATOM 542 O O . TRP A 1 71 ? 5.896 -2.855 -5.716 1.00 91.44 71 TRP A O 1
ATOM 552 N N . ILE A 1 72 ? 8.000 -3.591 -6.018 1.00 94.62 72 ILE A N 1
ATOM 553 C CA . ILE A 1 72 ? 8.016 -3.414 -7.477 1.00 94.62 72 ILE A CA 1
ATOM 554 C C . ILE A 1 72 ? 6.960 -4.310 -8.126 1.00 94.62 72 ILE A C 1
ATOM 556 O O . ILE A 1 72 ? 6.106 -3.804 -8.856 1.00 94.62 72 ILE A O 1
ATOM 560 N N . ASP A 1 73 ? 6.966 -5.605 -7.810 1.00 93.81 73 ASP A N 1
ATOM 561 C CA . ASP A 1 73 ? 6.011 -6.563 -8.376 1.00 93.81 73 ASP A CA 1
ATOM 562 C C . ASP A 1 73 ? 4.561 -6.211 -7.994 1.00 93.81 73 ASP A C 1
ATOM 564 O O . ASP A 1 73 ? 3.657 -6.309 -8.821 1.00 93.81 73 ASP A O 1
ATOM 568 N N . ALA A 1 74 ? 4.325 -5.717 -6.772 1.00 94.50 74 ALA A N 1
ATOM 569 C CA . ALA A 1 74 ? 2.993 -5.305 -6.326 1.00 94.50 74 ALA A CA 1
ATOM 570 C C . ALA A 1 74 ? 2.456 -4.040 -7.026 1.00 94.50 74 ALA A C 1
ATOM 572 O O . ALA A 1 74 ? 1.244 -3.816 -7.024 1.00 94.50 74 ALA A O 1
ATOM 573 N N . ASN A 1 75 ? 3.326 -3.194 -7.593 1.00 95.38 75 ASN A N 1
ATOM 574 C CA . ASN A 1 75 ? 2.941 -1.875 -8.108 1.00 95.38 75 ASN A CA 1
ATOM 575 C C . ASN A 1 75 ? 3.121 -1.700 -9.619 1.00 95.38 75 ASN A C 1
ATOM 577 O O . ASN A 1 75 ? 2.595 -0.729 -10.166 1.00 95.38 75 ASN A O 1
ATOM 581 N N . ILE A 1 76 ? 3.829 -2.592 -10.317 1.00 95.31 76 ILE A N 1
ATOM 582 C CA . ILE A 1 76 ? 4.178 -2.376 -11.729 1.00 95.31 76 ILE A CA 1
ATOM 583 C C . ILE A 1 76 ? 2.957 -2.224 -12.647 1.00 95.31 76 ILE A C 1
ATOM 585 O O . ILE A 1 76 ? 2.912 -1.310 -13.472 1.00 95.31 76 ILE A O 1
ATOM 589 N N . ASP A 1 77 ? 1.907 -3.008 -12.414 1.00 95.25 77 ASP A N 1
ATOM 590 C CA . ASP A 1 77 ? 0.631 -2.880 -13.121 1.00 95.25 77 ASP A CA 1
ATOM 591 C C . ASP A 1 77 ? -0.028 -1.510 -12.900 1.00 95.25 77 ASP A C 1
ATOM 593 O O . ASP A 1 77 ? -0.672 -0.962 -13.798 1.00 95.25 77 ASP A O 1
ATOM 597 N N . SER A 1 78 ? 0.112 -0.938 -11.702 1.00 95.50 78 SER A N 1
ATOM 598 C CA . SER A 1 78 ? -0.418 0.390 -11.384 1.00 95.50 78 SER A CA 1
ATOM 599 C C . SER A 1 78 ? 0.326 1.472 -12.162 1.00 95.50 78 SER A C 1
ATOM 601 O O . SER A 1 78 ? -0.318 2.367 -12.709 1.00 95.50 78 SER A O 1
ATOM 603 N N . PHE A 1 79 ? 1.652 1.361 -12.297 1.00 93.75 79 PHE A N 1
ATOM 604 C CA . PHE A 1 79 ? 2.436 2.255 -13.154 1.00 93.75 79 PHE A CA 1
ATOM 605 C C . PHE A 1 79 ? 2.037 2.120 -14.626 1.00 93.75 79 PHE A C 1
ATOM 607 O O . PHE A 1 79 ? 1.848 3.133 -15.300 1.00 93.75 79 PHE A O 1
ATOM 614 N N . GLN A 1 80 ? 1.806 0.897 -15.110 1.00 92.69 80 GLN A N 1
ATOM 615 C CA . GLN A 1 80 ? 1.301 0.675 -16.465 1.00 92.69 80 GLN A CA 1
ATOM 616 C C . GLN A 1 80 ? -0.048 1.353 -16.702 1.00 92.69 80 GLN A C 1
ATOM 618 O O . GLN A 1 80 ? -0.244 2.020 -17.721 1.00 92.69 80 GLN A O 1
ATOM 623 N N . ARG A 1 81 ? -0.982 1.219 -15.757 1.00 93.06 81 ARG A N 1
ATOM 624 C CA . ARG A 1 81 ? -2.296 1.873 -15.834 1.00 93.06 81 ARG A CA 1
ATOM 625 C C . ARG A 1 81 ? -2.169 3.394 -15.790 1.00 93.06 81 ARG A C 1
ATOM 627 O O . ARG A 1 81 ? -2.846 4.063 -16.566 1.00 93.06 81 ARG A O 1
ATOM 634 N N . LEU A 1 82 ? -1.294 3.920 -14.932 1.00 93.56 82 LEU A N 1
ATOM 635 C CA . LEU A 1 82 ? -1.060 5.355 -14.773 1.00 93.56 82 LEU A CA 1
ATOM 636 C C . LEU A 1 82 ? -0.483 5.994 -16.042 1.00 93.56 82 LEU A C 1
ATOM 638 O O . LEU A 1 82 ? -0.908 7.083 -16.414 1.00 93.56 82 LEU A O 1
ATOM 642 N N . LEU A 1 83 ? 0.448 5.319 -16.723 1.00 91.12 83 LEU A N 1
ATOM 643 C CA . LEU A 1 83 ? 1.078 5.831 -17.948 1.00 91.12 83 LEU A CA 1
ATOM 644 C C . LEU A 1 83 ? 0.265 5.557 -19.220 1.00 91.12 83 LEU A C 1
ATOM 646 O O . LEU A 1 83 ? 0.577 6.103 -20.276 1.00 91.12 83 LEU A O 1
ATOM 650 N N . LYS A 1 84 ? -0.806 4.759 -19.137 1.00 88.69 84 LYS A N 1
ATOM 651 C CA . LYS A 1 84 ? -1.670 4.412 -20.276 1.00 88.69 84 LYS A CA 1
ATOM 652 C C . LYS A 1 84 ? -2.194 5.615 -21.084 1.00 88.69 84 LYS A C 1
ATOM 654 O O . LYS A 1 84 ? -2.296 5.475 -22.301 1.00 88.69 84 LYS A O 1
ATOM 659 N N . PRO A 1 85 ? -2.539 6.776 -20.492 1.00 89.62 85 PRO A N 1
ATOM 660 C CA . PRO A 1 85 ? -2.948 7.947 -21.271 1.00 89.62 85 PRO A CA 1
ATOM 661 C C . PRO A 1 85 ? -1.834 8.523 -22.154 1.00 89.62 85 PRO A C 1
ATOM 663 O O . PRO A 1 85 ? -2.135 9.171 -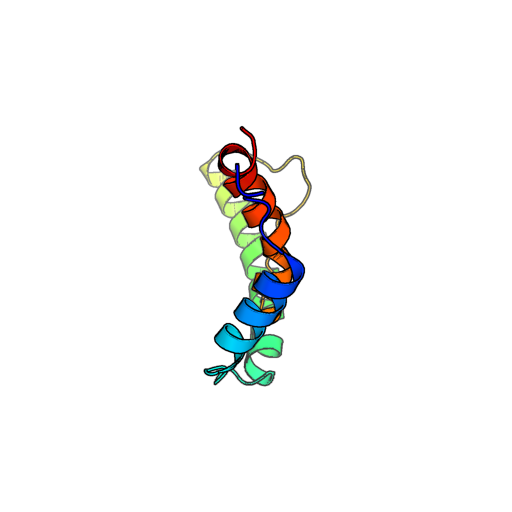23.143 1.00 89.62 85 PRO A O 1
ATOM 666 N N . LEU A 1 86 ? -0.563 8.285 -21.813 1.00 85.75 86 LEU A N 1
ATOM 667 C CA . LEU A 1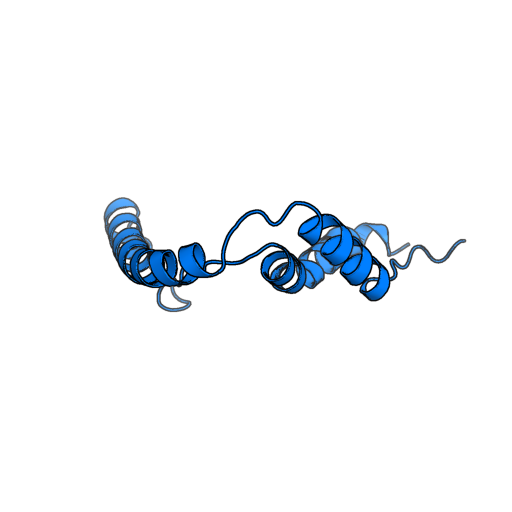 86 ? 0.596 8.775 -22.568 1.00 85.75 86 LEU A CA 1
ATOM 668 C C . LEU A 1 86 ? 1.036 7.799 -23.669 1.00 85.75 86 LEU A C 1
ATOM 670 O O . LEU A 1 86 ? 1.766 8.183 -24.578 1.00 85.75 86 LEU A O 1
ATOM 674 N N . SER A 1 87 ? 0.610 6.534 -23.584 1.00 75.56 87 SER A N 1
ATOM 675 C CA . SER A 1 87 ? 0.925 5.493 -24.570 1.00 75.56 87 SER A CA 1
ATOM 676 C C . SER A 1 87 ? -0.140 5.330 -25.656 1.00 75.56 87 SER A C 1
ATOM 678 O O . SER A 1 87 ? 0.040 4.537 -26.577 1.00 75.56 87 SER A O 1
ATOM 680 N N . LYS A 1 88 ? -1.251 6.069 -25.566 1.00 61.47 88 LYS A N 1
ATOM 681 C CA . LYS A 1 88 ? -2.291 6.121 -26.593 1.00 61.47 88 LYS A CA 1
ATOM 682 C C . LYS A 1 88 ? -2.233 7.472 -27.301 1.00 61.47 88 LYS A C 1
ATOM 684 O O . LYS A 1 88 ? -2.536 8.484 -26.678 1.00 61.47 88 LYS A O 1
ATOM 689 N N . ASN A 1 89 ? -1.866 7.459 -28.581 1.00 54.06 89 ASN A N 1
ATOM 690 C CA . ASN A 1 89 ? -2.277 8.509 -29.517 1.00 54.06 89 ASN A CA 1
ATOM 691 C C . ASN A 1 89 ? -3.703 8.221 -29.987 1.00 54.06 89 ASN A C 1
ATOM 693 O O . ASN A 1 89 ? -3.979 7.033 -30.280 1.00 54.06 89 ASN A O 1
#

Radius of gyration: 18.28 Å; chains: 1; bounding box: 40×20×51 Å